Protein AF-E2B580-F1 (afdb_monomer_lite)

Organism: Harpegnathos saltator (NCBI:txid610380)

Sequence (60 aa):
LNPTIPIDKQQILKLKGITEKAVDTLGIVRIYFFSTPVTFHVIDNHFPIAQQGILGSSFF

Structure (mmCIF, N/CA/C/O backbone):
data_AF-E2B580-F1
#
_entry.id   AF-E2B580-F1
#
loop_
_atom_site.group_PDB
_atom_site.id
_atom_site.type_symbol
_atom_site.label_atom_id
_atom_site.label_alt_id
_atom_site.label_comp_id
_atom_site.label_asym_id
_atom_site.label_entity_id
_atom_site.label_seq_id
_atom_site.pdbx_PDB_ins_code
_atom_site.Cartn_x
_atom_site.Cartn_y
_atom_site.Cartn_z
_atom_site.occupancy
_atom_site.B_iso_or_equiv
_atom_site.auth_seq_id
_atom_site.auth_comp_id
_atom_site.auth_asym_id
_atom_site.auth_atom_id
_atom_site.pdbx_PDB_model_num
ATOM 1 N N . LEU A 1 1 ? 11.152 5.046 -0.199 1.00 60.19 1 LEU A N 1
ATOM 2 C CA . LEU A 1 1 ? 10.652 4.980 -1.594 1.00 60.19 1 LEU A CA 1
ATOM 3 C C . LEU A 1 1 ? 11.328 6.082 -2.391 1.00 60.19 1 LEU A C 1
ATOM 5 O O . LEU A 1 1 ? 11.552 7.146 -1.827 1.00 60.19 1 LEU A O 1
ATOM 9 N N . ASN A 1 2 ? 11.681 5.836 -3.653 1.00 64.81 2 ASN A N 1
ATOM 10 C CA . ASN A 1 2 ? 12.152 6.910 -4.527 1.00 64.81 2 ASN A CA 1
ATOM 11 C C . ASN A 1 2 ? 11.003 7.938 -4.684 1.00 64.81 2 ASN A C 1
ATOM 13 O O . ASN A 1 2 ? 9.903 7.522 -5.058 1.00 64.81 2 ASN A O 1
ATOM 17 N N . PRO A 1 3 ? 11.215 9.233 -4.374 1.00 66.88 3 PRO A N 1
ATOM 18 C CA . PRO A 1 3 ? 10.158 10.249 -4.383 1.00 66.88 3 PRO A CA 1
ATOM 19 C C . PRO A 1 3 ? 9.519 10.472 -5.762 1.00 66.88 3 PRO A C 1
ATOM 21 O O . PRO A 1 3 ? 8.480 11.115 -5.852 1.00 66.88 3 PRO A O 1
ATOM 24 N N . THR A 1 4 ? 10.109 9.940 -6.835 1.00 79.62 4 THR A N 1
ATOM 25 C CA . THR A 1 4 ? 9.596 10.075 -8.204 1.00 79.62 4 THR A CA 1
ATOM 26 C C . THR A 1 4 ? 8.5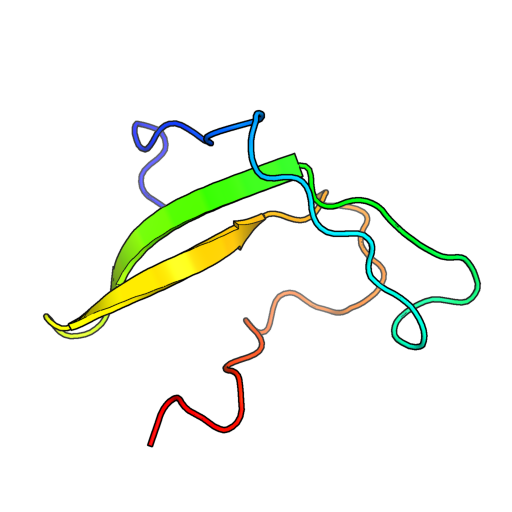82 8.994 -8.595 1.00 79.62 4 THR A C 1
ATOM 28 O O . THR A 1 4 ? 8.038 9.053 -9.694 1.00 79.62 4 THR A O 1
ATOM 31 N N . ILE A 1 5 ? 8.318 7.993 -7.745 1.00 83.94 5 ILE A N 1
ATOM 32 C CA . ILE A 1 5 ? 7.363 6.922 -8.072 1.00 83.94 5 ILE A CA 1
ATOM 33 C C . ILE A 1 5 ? 5.933 7.442 -7.859 1.00 83.94 5 ILE A C 1
ATOM 35 O O . ILE A 1 5 ? 5.565 7.732 -6.717 1.00 83.94 5 ILE A O 1
ATOM 39 N N . PRO A 1 6 ? 5.112 7.561 -8.919 1.00 89.56 6 PRO A N 1
ATOM 40 C CA . PRO A 1 6 ? 3.754 8.065 -8.784 1.00 89.56 6 PRO A CA 1
ATOM 41 C C . PRO A 1 6 ? 2.866 7.050 -8.059 1.00 89.56 6 PRO A C 1
ATOM 43 O O . PRO A 1 6 ? 2.956 5.842 -8.288 1.00 89.56 6 PRO A O 1
ATOM 46 N N . ILE A 1 7 ? 1.976 7.560 -7.208 1.00 92.75 7 ILE A N 1
ATOM 47 C CA . ILE A 1 7 ? 0.914 6.772 -6.579 1.00 92.75 7 ILE A CA 1
ATOM 48 C C . ILE A 1 7 ? -0.293 6.773 -7.518 1.00 92.75 7 ILE A C 1
ATOM 50 O O . ILE A 1 7 ? -0.827 7.837 -7.840 1.00 92.75 7 ILE A O 1
ATOM 54 N N . ASP A 1 8 ? -0.746 5.590 -7.928 1.00 94.50 8 ASP A N 1
ATOM 55 C CA . ASP A 1 8 ? -2.003 5.430 -8.656 1.00 94.50 8 ASP A CA 1
ATOM 56 C C . ASP A 1 8 ? -3.177 5.509 -7.671 1.00 94.50 8 ASP A C 1
ATOM 58 O O . ASP A 1 8 ? -3.445 4.578 -6.907 1.00 94.50 8 ASP A O 1
ATOM 62 N N . LYS A 1 9 ? -3.869 6.651 -7.696 1.00 94.44 9 LYS A N 1
ATOM 63 C CA . LYS A 1 9 ? -4.993 6.977 -6.807 1.00 94.44 9 LYS A CA 1
ATOM 64 C C . LYS A 1 9 ? -6.332 6.389 -7.259 1.00 94.44 9 LYS A C 1
ATOM 66 O O . LYS A 1 9 ? -7.322 6.572 -6.560 1.00 94.44 9 LYS A O 1
ATOM 71 N N . GLN A 1 10 ? -6.397 5.707 -8.405 1.00 95.25 10 GLN A N 1
ATOM 72 C CA . GLN A 1 10 ? -7.627 5.036 -8.846 1.00 95.25 10 GLN A CA 1
ATOM 73 C C . GLN A 1 10 ? -7.826 3.688 -8.140 1.00 95.25 10 GLN A C 1
ATOM 75 O O . GLN A 1 10 ? -8.934 3.159 -8.112 1.00 95.25 10 GLN A O 1
ATOM 80 N N . GLN A 1 11 ? -6.763 3.142 -7.542 1.00 93.19 11 GLN A N 1
ATOM 81 C CA . GLN A 1 11 ? -6.766 1.835 -6.885 1.00 93.19 11 GLN A CA 1
ATOM 82 C C . GLN A 1 11 ? -6.697 1.999 -5.365 1.00 93.19 11 GLN A C 1
ATOM 84 O O . GLN A 1 11 ? -5.661 1.789 -4.734 1.00 93.19 11 GLN A O 1
ATOM 89 N N . ILE A 1 12 ? -7.821 2.409 -4.777 1.00 94.44 12 ILE A N 1
ATOM 90 C CA . ILE A 1 12 ? -7.973 2.590 -3.330 1.00 94.44 12 ILE A CA 1
ATOM 91 C C . ILE A 1 12 ? -8.545 1.313 -2.715 1.00 94.44 12 ILE A C 1
ATOM 93 O O . ILE A 1 12 ? -9.576 0.804 -3.153 1.00 94.44 12 ILE A O 1
ATOM 97 N N . LEU A 1 13 ? -7.890 0.817 -1.668 1.00 92.12 13 LEU A N 1
ATOM 98 C CA . LEU A 1 13 ? -8.364 -0.289 -0.850 1.00 92.12 13 LEU A CA 1
ATOM 99 C C . LEU A 1 13 ? -8.805 0.224 0.522 1.00 92.12 13 LEU A C 1
ATOM 101 O O . LEU A 1 13 ? -8.133 1.053 1.134 1.00 92.12 13 LEU A O 1
ATOM 105 N N . LYS A 1 14 ? -9.914 -0.320 1.027 1.00 91.56 14 LYS A N 1
ATOM 106 C CA . LYS A 1 14 ? -10.415 -0.043 2.373 1.00 91.56 14 LYS A CA 1
ATOM 107 C C . LYS A 1 14 ? -9.954 -1.119 3.348 1.00 91.56 14 LYS A C 1
ATOM 109 O O . LYS A 1 14 ? -10.448 -2.246 3.315 1.00 91.56 14 LYS A O 1
ATOM 114 N N . LEU A 1 15 ? -9.034 -0.760 4.234 1.00 88.50 15 LEU A N 1
ATOM 115 C CA . LEU A 1 15 ? -8.493 -1.634 5.269 1.00 88.50 15 LEU A CA 1
ATOM 116 C C . LEU A 1 15 ? -9.444 -1.691 6.471 1.00 88.50 15 LEU A C 1
ATOM 118 O O . LEU A 1 15 ? -9.956 -0.669 6.930 1.00 88.50 15 LEU A O 1
ATOM 122 N N . LYS A 1 16 ? -9.681 -2.896 6.996 1.00 88.31 16 LYS A N 1
ATOM 123 C CA . LYS A 1 16 ? -10.508 -3.158 8.186 1.00 88.31 16 LYS A CA 1
ATOM 124 C C . LYS A 1 16 ? -9.790 -4.145 9.104 1.00 88.31 16 LYS A C 1
ATOM 126 O O . LYS A 1 16 ? -9.059 -4.997 8.615 1.00 88.31 16 LYS A O 1
ATOM 131 N N . GLY A 1 17 ? -10.008 -4.036 10.416 1.00 83.44 17 GLY A N 1
ATOM 132 C CA . GLY A 1 17 ? -9.415 -4.940 11.416 1.00 83.44 17 GLY A CA 1
ATOM 133 C C . GLY A 1 17 ? -7.950 -4.652 11.760 1.00 83.44 17 GLY A C 1
ATOM 134 O O . GLY A 1 17 ? -7.366 -5.361 12.568 1.00 83.44 17 GLY A O 1
ATOM 135 N N . ILE A 1 18 ? -7.375 -3.610 11.158 1.00 79.69 18 ILE A N 1
ATOM 136 C CA . ILE A 1 18 ? -6.000 -3.145 11.391 1.00 79.69 18 ILE A CA 1
ATOM 137 C C . ILE A 1 18 ? -5.989 -1.942 12.352 1.00 79.69 18 ILE A C 1
ATOM 139 O O . ILE A 1 18 ? -5.078 -1.770 13.153 1.00 79.69 18 ILE A O 1
ATOM 143 N N . THR A 1 19 ? -7.036 -1.122 12.284 1.00 79.56 19 THR A N 1
ATOM 144 C CA . THR A 1 19 ? -7.249 0.100 13.065 1.00 79.56 19 THR A CA 1
ATOM 145 C C . THR A 1 19 ? -8.655 0.084 13.667 1.00 79.56 19 THR A C 1
ATOM 147 O O . THR A 1 19 ? -9.516 -0.653 13.184 1.00 79.56 19 THR A O 1
ATOM 150 N N . GLU A 1 20 ? -8.921 0.905 14.693 1.00 82.94 20 GLU A N 1
ATOM 151 C CA . GLU A 1 20 ? -10.249 0.980 15.342 1.00 82.94 20 GLU A CA 1
ATOM 152 C C . GLU A 1 20 ? -11.380 1.295 14.352 1.00 82.94 20 GLU A C 1
ATOM 154 O O . GLU A 1 20 ? -12.504 0.813 14.482 1.00 82.94 20 GLU A O 1
ATOM 159 N N . LYS A 1 21 ? -11.074 2.106 13.335 1.00 84.69 21 LYS A N 1
ATOM 160 C CA . LYS A 1 21 ? -11.979 2.452 12.234 1.00 84.69 21 LYS A CA 1
ATOM 161 C C . LYS A 1 21 ? -11.432 1.910 10.926 1.00 84.69 21 LYS A C 1
ATOM 163 O O . LYS A 1 21 ? -10.235 1.698 10.807 1.00 84.69 21 LYS A O 1
ATOM 168 N N . ALA A 1 22 ? -12.289 1.719 9.927 1.00 86.56 22 ALA A N 1
ATOM 169 C CA . ALA A 1 22 ? -11.817 1.415 8.580 1.00 86.56 22 ALA A CA 1
ATOM 170 C C . ALA A 1 22 ? -11.034 2.607 8.003 1.00 86.56 22 ALA A C 1
ATOM 172 O O . ALA A 1 22 ? -11.461 3.748 8.182 1.00 86.56 22 ALA A O 1
ATOM 173 N N . VAL A 1 23 ? -9.935 2.338 7.300 1.00 89.19 23 VAL A N 1
ATOM 174 C CA . VAL A 1 23 ? -9.063 3.368 6.713 1.00 89.19 23 VAL A CA 1
ATOM 175 C C . VAL A 1 23 ? -8.863 3.080 5.233 1.00 89.19 23 VAL A C 1
ATOM 177 O O . VAL A 1 23 ? -8.604 1.939 4.850 1.00 89.19 23 VAL A O 1
ATOM 180 N N . ASP A 1 24 ? -8.977 4.114 4.409 1.00 92.19 24 ASP A N 1
ATOM 181 C CA . ASP A 1 24 ? -8.702 4.026 2.978 1.00 92.19 24 ASP A CA 1
ATOM 182 C C . ASP A 1 24 ? -7.207 4.253 2.710 1.00 92.19 24 ASP A C 1
ATOM 184 O O . ASP A 1 24 ? -6.568 5.124 3.303 1.00 92.19 24 ASP A O 1
ATOM 188 N N . THR A 1 25 ? -6.635 3.461 1.808 1.00 93.62 25 THR A N 1
ATOM 189 C CA . THR A 1 25 ? -5.263 3.659 1.321 1.00 93.62 25 THR A CA 1
ATOM 190 C C . THR A 1 25 ? -5.193 4.879 0.401 1.00 93.62 25 THR A C 1
ATOM 192 O O . THR A 1 25 ? -6.166 5.203 -0.274 1.00 93.62 25 THR A O 1
ATOM 195 N N . LEU A 1 26 ? -4.019 5.487 0.254 1.00 94.38 26 LEU A N 1
ATOM 196 C CA . LEU A 1 26 ? -3.786 6.598 -0.677 1.00 94.38 26 LEU A CA 1
ATOM 197 C C . LEU A 1 26 ? -3.755 6.170 -2.155 1.00 94.38 26 LEU A C 1
ATOM 199 O O . LEU A 1 26 ? -3.790 7.022 -3.042 1.00 94.38 26 LEU A O 1
ATOM 203 N N . GLY A 1 27 ? -3.662 4.867 -2.418 1.00 94.81 27 GLY A N 1
ATOM 204 C CA . GLY A 1 27 ? -3.534 4.279 -3.747 1.00 94.81 27 GLY A CA 1
ATOM 205 C C . GLY A 1 27 ? -2.505 3.154 -3.746 1.00 94.81 27 GLY A C 1
ATOM 206 O O . GLY A 1 27 ? -2.145 2.636 -2.682 1.00 94.81 27 GLY A O 1
ATOM 207 N N . ILE A 1 28 ? -1.990 2.817 -4.926 1.00 94.81 28 ILE A N 1
ATOM 208 C CA . ILE A 1 28 ? -0.925 1.819 -5.071 1.00 94.81 28 ILE A CA 1
ATOM 209 C C . ILE A 1 28 ? 0.352 2.396 -5.671 1.00 94.81 28 ILE A C 1
ATOM 211 O O . ILE A 1 28 ? 0.331 3.353 -6.444 1.00 94.81 28 ILE A O 1
ATOM 215 N N . VAL A 1 29 ? 1.466 1.738 -5.371 1.00 93.56 29 VAL A N 1
ATOM 216 C CA . VAL A 1 29 ? 2.731 1.880 -6.094 1.00 93.56 29 VAL A CA 1
ATOM 217 C C . VAL A 1 29 ? 3.198 0.510 -6.564 1.00 93.56 29 VAL A C 1
ATOM 219 O O . VAL A 1 29 ? 3.015 -0.494 -5.875 1.00 93.56 29 VAL A O 1
ATOM 222 N N . ARG A 1 30 ? 3.815 0.467 -7.744 1.00 91.25 30 ARG A N 1
ATOM 223 C CA . ARG A 1 30 ? 4.453 -0.736 -8.288 1.00 91.25 30 ARG A CA 1
ATOM 224 C C . ARG A 1 30 ? 5.954 -0.514 -8.274 1.00 91.25 30 ARG A C 1
ATOM 226 O O . ARG A 1 30 ? 6.440 0.386 -8.955 1.00 91.25 30 ARG A O 1
ATOM 233 N N . ILE A 1 31 ? 6.673 -1.291 -7.473 1.00 89.56 31 ILE A N 1
ATOM 234 C CA . ILE A 1 31 ? 8.126 -1.164 -7.327 1.00 89.56 31 ILE A CA 1
ATOM 235 C C . ILE A 1 31 ? 8.775 -2.536 -7.436 1.00 89.56 31 ILE A C 1
ATOM 237 O O . ILE A 1 31 ? 8.171 -3.546 -7.087 1.00 89.56 31 ILE A O 1
ATOM 241 N N . TYR A 1 32 ? 10.025 -2.568 -7.883 1.00 86.88 32 TYR A N 1
ATOM 242 C CA . TYR A 1 32 ? 10.827 -3.779 -7.784 1.00 86.88 32 TYR A CA 1
ATOM 243 C C . TYR A 1 32 ? 11.376 -3.907 -6.364 1.00 86.88 32 TYR A C 1
ATOM 245 O O . TYR A 1 32 ? 12.084 -3.021 -5.885 1.00 86.88 32 TYR A O 1
ATOM 253 N N . PHE A 1 33 ? 11.061 -5.015 -5.703 1.00 83.69 33 PHE A N 1
ATOM 254 C CA . PHE A 1 33 ? 11.632 -5.405 -4.421 1.00 83.69 33 PHE A CA 1
ATOM 255 C C . PHE A 1 33 ? 12.411 -6.706 -4.629 1.00 83.69 33 PHE A C 1
ATOM 257 O O . PHE A 1 33 ? 11.839 -7.701 -5.064 1.00 83.69 33 PHE A O 1
ATOM 264 N N . PHE A 1 34 ? 13.733 -6.671 -4.419 1.00 84.69 34 PHE A N 1
ATOM 265 C CA . PHE A 1 34 ? 14.653 -7.768 -4.771 1.00 84.69 34 PHE A CA 1
ATOM 266 C C . PHE A 1 34 ? 14.416 -8.332 -6.185 1.00 84.69 34 PHE A C 1
ATOM 268 O O . PHE A 1 34 ? 14.282 -9.537 -6.377 1.00 84.69 34 PHE A O 1
ATOM 275 N N . SER A 1 35 ? 14.311 -7.441 -7.178 1.00 86.56 35 SER A N 1
ATOM 276 C CA . SER A 1 35 ? 14.058 -7.784 -8.592 1.00 86.56 35 SER A CA 1
ATOM 277 C C . SER A 1 35 ? 12.693 -8.416 -8.889 1.00 86.56 35 SER A C 1
ATOM 279 O O . SER A 1 35 ? 12.402 -8.718 -10.043 1.00 86.56 35 SER A O 1
ATOM 281 N N . THR A 1 36 ? 11.821 -8.542 -7.890 1.00 85.88 36 THR A N 1
ATOM 282 C CA . THR A 1 36 ? 10.436 -8.983 -8.068 1.00 85.88 36 THR A CA 1
ATOM 283 C C . THR A 1 36 ? 9.528 -7.757 -8.153 1.00 85.88 36 THR A C 1
ATOM 285 O O . THR A 1 36 ? 9.616 -6.886 -7.284 1.00 85.88 36 THR A O 1
ATOM 288 N N . PRO A 1 37 ? 8.669 -7.624 -9.177 1.00 88.38 37 PRO A N 1
ATOM 289 C CA . PRO A 1 37 ? 7.690 -6.547 -9.219 1.00 88.38 37 PRO A CA 1
ATOM 290 C C . PRO A 1 37 ? 6.629 -6.783 -8.140 1.00 88.38 37 PRO A C 1
ATOM 292 O O . PRO A 1 37 ? 5.908 -7.778 -8.166 1.00 88.38 37 PRO A O 1
ATOM 295 N N . VAL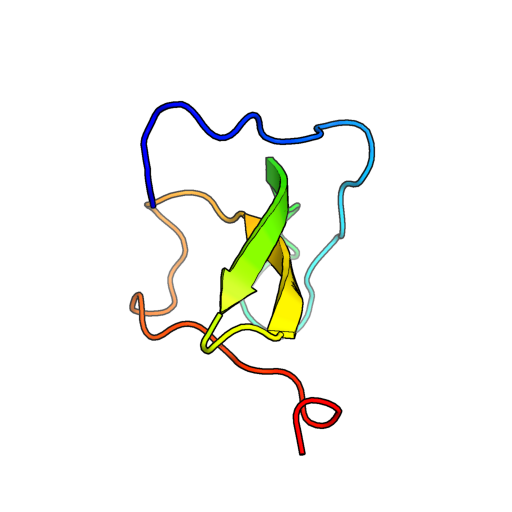 A 1 38 ? 6.520 -5.856 -7.192 1.00 89.06 38 VAL A N 1
ATOM 296 C CA . VAL A 1 38 ? 5.568 -5.925 -6.081 1.00 89.06 38 VAL A CA 1
ATOM 297 C C . VAL A 1 38 ? 4.650 -4.712 -6.125 1.00 89.06 38 VAL A C 1
ATOM 299 O O . VAL A 1 38 ? 5.081 -3.579 -6.359 1.00 89.06 38 VAL A O 1
ATOM 302 N N . THR A 1 39 ? 3.362 -4.957 -5.894 1.00 91.44 39 THR A N 1
ATOM 303 C CA . THR A 1 39 ? 2.363 -3.900 -5.724 1.00 91.44 39 THR A CA 1
ATOM 304 C C . THR A 1 39 ? 2.157 -3.652 -4.237 1.00 91.44 39 THR A C 1
ATOM 306 O O . THR A 1 39 ? 1.815 -4.572 -3.500 1.00 91.44 39 THR A O 1
ATOM 309 N N . PHE A 1 40 ? 2.345 -2.409 -3.805 1.00 90.00 40 PHE A N 1
ATOM 310 C CA . PHE A 1 40 ? 2.096 -1.981 -2.432 1.00 90.00 40 PHE A CA 1
ATOM 311 C C . PHE A 1 40 ? 0.923 -1.014 -2.391 1.00 90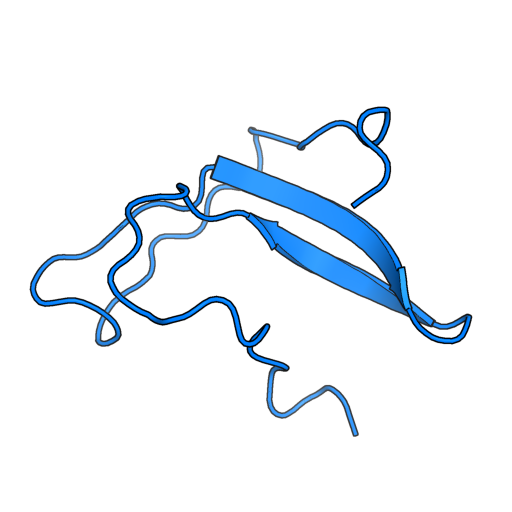.00 40 PHE A C 1
ATOM 313 O O . PHE A 1 40 ? 0.843 -0.103 -3.215 1.00 90.00 40 PHE A O 1
ATOM 320 N N . HIS A 1 41 ? 0.067 -1.164 -1.385 1.00 91.50 41 HIS A N 1
ATOM 321 C CA . HIS A 1 41 ? -0.882 -0.125 -1.010 1.00 91.50 41 HIS A CA 1
ATOM 322 C C . HIS A 1 41 ? -0.196 0.898 -0.108 1.00 91.50 41 HIS A C 1
ATOM 324 O O . HIS A 1 41 ? 0.443 0.537 0.880 1.00 91.50 41 HIS A O 1
ATOM 330 N N . VAL A 1 42 ? -0.328 2.176 -0.451 1.00 90.88 42 VAL A N 1
ATOM 331 C CA . VAL A 1 42 ? 0.281 3.271 0.307 1.00 90.88 42 VAL A CA 1
ATOM 332 C C . VAL A 1 42 ? -0.693 3.756 1.375 1.00 90.88 42 VAL A C 1
ATOM 334 O O . VAL A 1 42 ? -1.873 3.963 1.100 1.00 90.88 42 VAL A O 1
ATOM 337 N N . ILE A 1 43 ? -0.197 3.957 2.589 1.00 89.06 43 ILE A N 1
ATOM 338 C CA . ILE A 1 43 ? -0.947 4.471 3.741 1.00 89.06 43 ILE A CA 1
ATOM 339 C C . ILE A 1 43 ? -0.424 5.854 4.137 1.00 89.06 43 ILE A C 1
ATOM 341 O O . ILE A 1 43 ? 0.705 6.211 3.800 1.00 89.06 43 ILE A O 1
ATOM 345 N N . ASP A 1 44 ? -1.253 6.630 4.834 1.00 86.88 44 ASP A N 1
ATOM 346 C CA . ASP A 1 44 ? -0.849 7.922 5.391 1.00 86.88 44 ASP A CA 1
ATOM 347 C C . ASP A 1 44 ? 0.224 7.763 6.487 1.00 86.88 44 ASP A C 1
ATOM 349 O O . ASP A 1 44 ? 0.286 6.742 7.171 1.00 86.88 44 ASP A O 1
ATOM 353 N N . ASN A 1 45 ? 1.065 8.781 6.679 1.00 83.56 45 ASN A N 1
ATOM 354 C CA . ASN A 1 45 ? 2.142 8.741 7.676 1.00 83.56 45 ASN A CA 1
ATOM 355 C C . ASN A 1 45 ? 1.637 8.689 9.128 1.00 83.56 45 ASN A C 1
ATOM 357 O O . ASN A 1 45 ? 2.387 8.279 10.008 1.00 83.56 45 ASN A O 1
ATOM 361 N N . HIS A 1 46 ? 0.386 9.073 9.387 1.00 82.25 46 HIS A N 1
ATOM 362 C CA . HIS A 1 46 ? -0.243 8.984 10.706 1.00 82.25 46 HIS A CA 1
ATOM 363 C C . HIS A 1 46 ? -0.932 7.632 10.944 1.00 82.25 46 HIS A C 1
ATOM 365 O O . HIS A 1 46 ? -1.715 7.488 11.885 1.00 82.25 46 HIS A O 1
ATOM 371 N N . PHE A 1 47 ? -0.688 6.634 10.089 1.00 82.94 47 PHE A N 1
ATOM 372 C CA . PHE A 1 47 ? -1.234 5.298 10.282 1.00 82.94 47 PHE A CA 1
ATOM 373 C C . PHE A 1 47 ? -0.676 4.671 11.574 1.00 82.94 47 PHE A C 1
ATOM 375 O O . PHE A 1 47 ? 0.534 4.701 11.797 1.00 82.94 47 PHE A O 1
ATOM 382 N N . PRO A 1 48 ? -1.522 4.082 12.439 1.00 75.00 48 PRO A N 1
ATOM 383 C CA . PRO A 1 48 ? -1.147 3.718 13.810 1.00 75.00 48 PRO A CA 1
ATOM 384 C C . PRO A 1 48 ? -0.302 2.438 13.914 1.00 75.00 48 PRO A C 1
ATOM 386 O O . PRO A 1 48 ? 0.008 1.997 15.018 1.00 75.00 48 PRO A O 1
ATOM 389 N N . ILE A 1 49 ? 0.074 1.830 12.785 1.00 73.31 49 ILE A N 1
ATOM 390 C CA . ILE A 1 49 ? 1.047 0.737 12.750 1.00 73.31 49 ILE A CA 1
ATOM 391 C C . ILE A 1 49 ? 2.408 1.324 12.404 1.00 73.31 49 ILE A C 1
ATOM 393 O O . ILE A 1 49 ? 2.551 2.017 11.396 1.00 73.31 49 ILE A O 1
ATOM 397 N N . ALA A 1 50 ? 3.406 1.015 13.234 1.00 65.81 50 ALA A N 1
ATOM 398 C CA . ALA A 1 50 ? 4.794 1.373 12.974 1.00 65.81 50 ALA A CA 1
ATOM 399 C C . ALA A 1 50 ? 5.191 0.940 11.555 1.00 65.81 50 ALA A C 1
ATOM 401 O O . ALA A 1 50 ? 4.829 -0.153 11.126 1.00 65.81 50 ALA A O 1
ATOM 402 N N . GLN A 1 51 ? 5.936 1.784 10.834 1.00 61.25 51 GLN A N 1
ATOM 403 C CA . GLN A 1 51 ? 6.403 1.521 9.467 1.00 61.25 51 GLN A CA 1
ATOM 404 C C . GLN A 1 51 ? 7.387 0.335 9.419 1.00 61.25 51 GLN A C 1
ATOM 406 O O . GLN A 1 51 ? 8.589 0.485 9.231 1.00 61.25 51 GLN A O 1
ATOM 411 N N . GLN A 1 52 ? 6.864 -0.870 9.577 1.00 60.75 52 GLN A N 1
ATOM 412 C CA . GLN A 1 52 ? 7.478 -2.134 9.224 1.00 60.75 52 GLN A CA 1
ATOM 413 C C . GLN A 1 52 ? 6.573 -2.663 8.120 1.00 60.75 52 GLN A C 1
ATOM 415 O O . GLN A 1 52 ? 5.452 -3.082 8.392 1.00 60.75 52 GLN A O 1
ATOM 420 N N . GLY A 1 53 ? 6.976 -2.491 6.858 1.00 59.41 53 GLY A N 1
ATOM 421 C CA . GLY A 1 53 ? 6.134 -2.856 5.717 1.00 59.41 53 GLY A CA 1
ATOM 422 C C . GLY A 1 53 ? 5.556 -4.263 5.891 1.00 59.41 53 GLY A C 1
ATOM 423 O O . GLY A 1 53 ? 6.301 -5.210 6.126 1.00 59.41 53 GLY A O 1
ATOM 424 N N . ILE A 1 54 ? 4.231 -4.392 5.818 1.00 64.62 54 ILE A N 1
ATOM 425 C CA . ILE A 1 54 ? 3.557 -5.684 5.958 1.00 64.62 54 ILE A CA 1
ATOM 426 C C . ILE A 1 54 ? 3.626 -6.387 4.603 1.00 64.62 54 ILE A C 1
A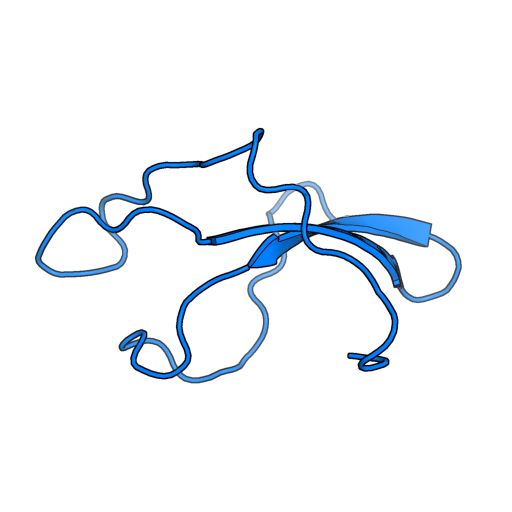TOM 428 O O . ILE A 1 54 ? 3.094 -5.886 3.612 1.00 64.62 54 ILE A O 1
ATOM 432 N N . LEU A 1 55 ? 4.279 -7.547 4.557 1.00 66.75 55 LEU A N 1
ATOM 433 C CA . LEU A 1 55 ? 4.253 -8.429 3.394 1.00 66.75 55 LEU A CA 1
ATOM 434 C C . LEU A 1 55 ? 3.068 -9.387 3.534 1.00 66.75 55 LEU A C 1
ATOM 436 O O . LEU A 1 55 ? 2.893 -10.025 4.572 1.00 66.75 55 LEU A O 1
ATOM 440 N N . GLY A 1 56 ? 2.230 -9.457 2.499 1.00 65.69 56 GLY A N 1
ATOM 441 C CA . GLY A 1 56 ? 1.125 -10.413 2.451 1.00 65.69 56 GLY A CA 1
ATOM 442 C C . GLY A 1 56 ? 1.633 -11.856 2.441 1.00 65.69 56 GLY A C 1
ATOM 443 O O . GLY A 1 56 ? 2.746 -12.130 1.997 1.00 65.69 56 GLY A O 1
ATOM 444 N N . SER A 1 57 ? 0.802 -12.796 2.891 1.00 67.31 57 SER A N 1
ATOM 445 C CA . SER A 1 57 ? 1.159 -14.222 2.963 1.00 67.31 57 SER A CA 1
ATOM 446 C C . SER A 1 57 ? 1.499 -14.855 1.609 1.00 67.31 57 SER A C 1
ATOM 448 O O . SER A 1 57 ? 2.187 -15.866 1.577 1.0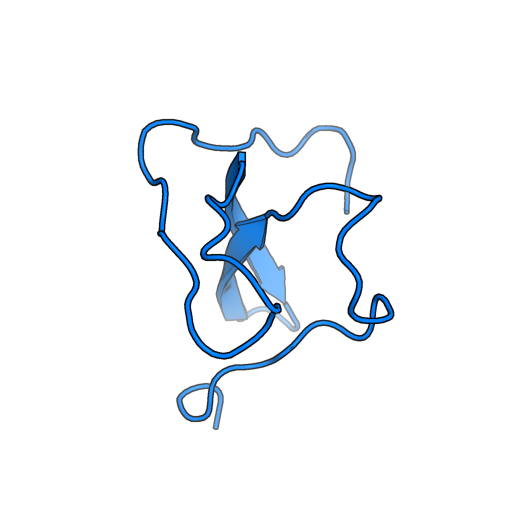0 67.31 57 SER A O 1
ATOM 450 N N . SER A 1 58 ? 1.066 -14.256 0.496 1.00 63.94 58 SER A N 1
ATOM 451 C CA . SER A 1 58 ? 1.375 -14.695 -0.871 1.00 63.94 58 SER A CA 1
ATOM 452 C C . SER A 1 58 ? 2.754 -14.251 -1.376 1.00 63.94 58 SER A C 1
ATOM 454 O O . SER A 1 58 ? 3.003 -14.307 -2.576 1.00 63.94 58 SER A O 1
ATOM 456 N N . PHE A 1 59 ? 3.606 -13.703 -0.506 1.00 58.50 59 PHE A N 1
ATOM 457 C CA . PHE A 1 59 ? 4.945 -13.232 -0.869 1.00 58.50 59 PHE A CA 1
ATOM 458 C C . PHE A 1 59 ? 6.001 -14.360 -0.918 1.00 58.50 59 PHE A C 1
ATOM 460 O O . PHE A 1 59 ? 7.110 -14.117 -1.385 1.00 58.50 59 PHE A O 1
ATOM 467 N N . PHE A 1 60 ? 5.670 -15.573 -0.460 1.00 53.44 60 PHE A N 1
ATOM 468 C CA . PHE A 1 60 ? 6.542 -16.756 -0.502 1.00 53.44 60 PHE A CA 1
ATOM 469 C C . PHE A 1 60 ? 6.180 -17.708 -1.641 1.00 53.44 60 PHE A C 1
AT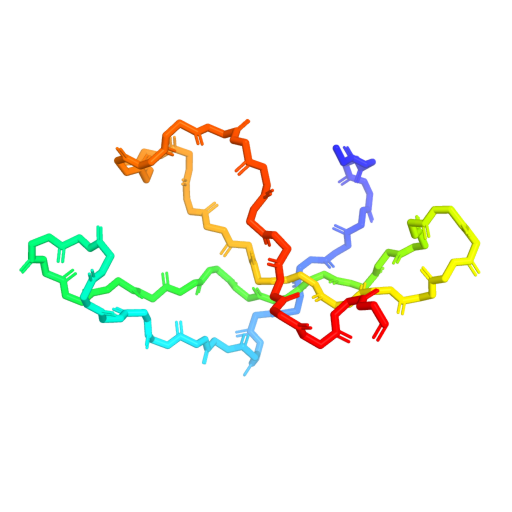OM 471 O O . PHE A 1 60 ? 4.965 -17.867 -1.906 1.00 53.44 60 PHE A O 1
#

Foldseek 3Di:
DPPPFDFDQVAKDWDDPQDPDIDIFSHWTWDQDVNDTDIDTHHDPPRPDDPPGDDDPVPD

pLDDT: mean 82.16, std 11.81, range [53.44, 95.25]

Radius of gyration: 12.12 Å; chains: 1; bounding box: 27×27×25 Å

Secondary structure (DSSP, 8-state):
--TT---BTT---EE-SSSSS-EE--EEEEEEETTEEEEEEE--TT-SS-S-PPPPGGG-